Protein AF-A0A075WCW7-F1 (afdb_monomer)

Secondary structure (DSSP, 8-state):
-HHHHHHHHT-SS--EEE-TT-BEEEE-HHHHHHH-S-TTSBHHHHHH--SS--TT-HHHHHHS--

Solvent-accessible surface area (backbone atoms only — not comparable to full-atom values): 4055 Å² total; per-residue (Å²): 110,72,71,57,51,55,54,48,41,71,34,97,47,75,43,72,44,64,49,98,86,35,34,22,79,39,62,22,54,47,26,34,76,74,71,44,94,49,65,76,38,45,49,32,43,75,78,66,72,36,97,55,80,55,95,82,48,63,70,63,61,67,74,69,76,122

Organism: NCBI:txid1344584

Sequence (66 aa):
MEQLYNILDNLNLITFLITPDFEITYENRKAKEIFGDVVGKKCYEVMHGLTSSPTFCRIIAAQISY

InterPro domains:
  IPR035965 PAS domain superfamily [SSF55785] (6-60)

Nearest PDB structures (foldseek):
  3b33-assembly1_A-2  TM=8.326E-01  e=1.281E-01  Vibrio parahaemolyticus RIMD 2210633
  3mfx-assembly1_A  TM=7.980E-01  e=1.472E-01  Shewanella oneidensis
  3mfx-assembly2_C-2  TM=6.570E-01  e=9.054E-02  Shewanella oneidensis
  2gj3-assembly1_A  TM=6.126E-01  e=9.054E-02  Azotobacter vinelandii
  3luq-assembly1_D  TM=6.154E-01  e=1.472E-01  Geobacter sulfurreducens PCA

pLDDT: mean 89.37, std 14.08, range [40.44, 98.25]

Foldseek 3Di:
DVVVLVVQQPDCDWDFDADPQQFTQDTHVNVCVPQNDRHRHGNCCRVPVDPDDDPPDCVVVVVPDD

Mean predicted aligned error: 4.68 Å

Structure (mmCIF, N/CA/C/O backbone):
data_AF-A0A075WCW7-F1
#
_entry.id   AF-A0A075WCW7-F1
#
loop_
_atom_site.group_PDB
_atom_site.id
_atom_site.type_symbol
_atom_site.label_atom_id
_atom_site.label_alt_id
_atom_site.label_comp_id
_atom_site.label_asym_id
_atom_site.label_entity_id
_atom_site.label_seq_id
_atom_site.pdbx_PDB_ins_code
_atom_site.Cartn_x
_atom_site.Cartn_y
_atom_site.Cartn_z
_atom_site.occupancy
_atom_site.B_iso_or_equiv
_atom_site.auth_seq_id
_atom_site.auth_comp_id
_atom_site.auth_asym_id
_atom_site.auth_atom_id
_atom_site.pdbx_PDB_model_num
ATOM 1 N N . MET A 1 1 ? -2.901 -9.983 18.489 1.00 74.69 1 MET A N 1
ATOM 2 C CA . MET A 1 1 ? -2.998 -9.371 17.146 1.00 74.69 1 MET A CA 1
ATOM 3 C C . MET A 1 1 ? -3.960 -8.192 17.124 1.00 74.69 1 MET A C 1
ATOM 5 O O . MET A 1 1 ? -3.518 -7.107 16.790 1.00 74.69 1 MET A O 1
ATOM 9 N N . GLU A 1 2 ? -5.213 -8.348 17.560 1.00 87.50 2 GLU A N 1
ATOM 10 C CA . GLU A 1 2 ? -6.222 -7.267 17.551 1.00 87.50 2 GLU A CA 1
ATOM 11 C C . GLU A 1 2 ? -5.795 -5.982 18.290 1.00 87.50 2 GLU A C 1
ATOM 13 O O . GLU A 1 2 ? -5.907 -4.888 17.746 1.00 87.50 2 GLU A O 1
ATOM 18 N N . GLN A 1 3 ? -5.206 -6.105 19.486 1.00 93.50 3 GLN A N 1
ATOM 19 C CA . GLN A 1 3 ? -4.716 -4.942 20.244 1.00 93.50 3 GLN A CA 1
ATOM 20 C C . GLN A 1 3 ? -3.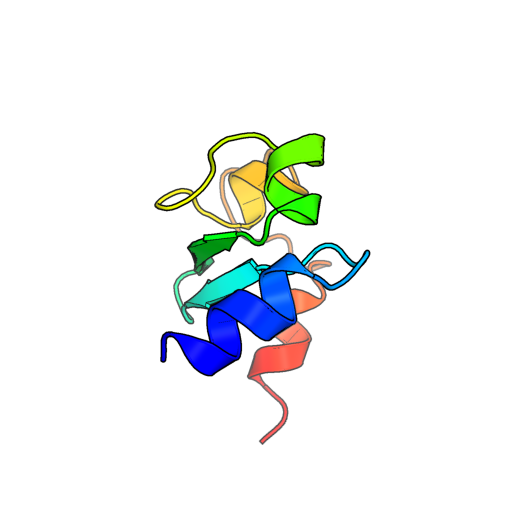610 -4.165 19.512 1.00 93.50 3 GLN A C 1
ATOM 22 O O . GLN A 1 3 ? -3.586 -2.940 19.570 1.00 93.50 3 GLN A O 1
ATOM 27 N N . LEU A 1 4 ? -2.714 -4.865 18.806 1.00 92.94 4 LEU A N 1
ATOM 28 C CA . LEU A 1 4 ? -1.642 -4.231 18.038 1.00 92.94 4 LEU A CA 1
ATOM 29 C C . LEU A 1 4 ? -2.223 -3.420 16.878 1.00 92.94 4 LEU A C 1
ATOM 31 O O . LEU A 1 4 ? -1.866 -2.259 16.722 1.00 92.94 4 LEU A O 1
ATOM 35 N N . TYR A 1 5 ? -3.139 -4.002 16.101 1.00 94.06 5 TYR A N 1
ATOM 36 C CA . TYR A 1 5 ? -3.758 -3.296 14.977 1.00 94.06 5 TYR A CA 1
ATOM 37 C C . TYR A 1 5 ? -4.534 -2.069 15.429 1.00 94.06 5 TYR A C 1
ATOM 39 O O . TYR A 1 5 ? -4.377 -1.007 14.839 1.00 94.06 5 TYR A O 1
ATOM 47 N N . ASN A 1 6 ? -5.260 -2.167 16.543 1.00 95.19 6 ASN A N 1
ATOM 48 C CA . ASN A 1 6 ? -5.939 -1.007 17.099 1.00 95.19 6 ASN A CA 1
ATOM 49 C C . ASN A 1 6 ? -4.950 0.115 17.469 1.00 95.19 6 ASN A C 1
ATOM 51 O O . ASN A 1 6 ? -5.205 1.280 17.187 1.00 95.19 6 ASN A O 1
ATOM 55 N N . ILE A 1 7 ? -3.788 -0.211 18.050 1.00 96.00 7 ILE A N 1
ATOM 56 C CA . ILE A 1 7 ? -2.749 0.796 18.321 1.00 96.00 7 ILE A CA 1
ATOM 57 C C . ILE A 1 7 ? -2.272 1.438 17.013 1.00 96.00 7 ILE A C 1
ATOM 59 O O . ILE A 1 7 ? -2.245 2.663 16.920 1.00 96.00 7 ILE A O 1
ATOM 63 N N . LEU A 1 8 ? -1.935 0.631 16.003 1.00 96.19 8 LEU A N 1
ATOM 64 C CA . LEU A 1 8 ? -1.431 1.117 14.717 1.00 96.19 8 LEU A CA 1
ATOM 65 C C . LEU A 1 8 ? -2.457 1.984 13.968 1.00 96.19 8 LEU A C 1
ATOM 67 O O . LEU A 1 8 ? -2.079 2.998 13.382 1.00 96.19 8 LEU A O 1
ATOM 71 N N . ASP A 1 9 ? -3.745 1.647 14.032 1.00 96.44 9 ASP A N 1
ATOM 72 C CA . ASP A 1 9 ? -4.832 2.412 13.405 1.00 96.44 9 ASP A CA 1
ATOM 73 C C . ASP A 1 9 ? -5.090 3.768 14.061 1.00 96.44 9 ASP A C 1
ATOM 75 O O . ASP A 1 9 ? -5.598 4.682 13.409 1.00 96.44 9 ASP A O 1
ATOM 79 N N . ASN A 1 10 ? -4.711 3.924 15.329 1.00 95.88 10 ASN A N 1
ATOM 80 C CA . ASN A 1 10 ? -4.807 5.196 16.040 1.00 95.88 10 ASN A CA 1
ATOM 81 C C . ASN A 1 10 ? -3.544 6.065 15.893 1.00 95.88 10 ASN A C 1
ATOM 83 O O . ASN A 1 10 ? -3.540 7.216 16.333 1.00 95.88 10 ASN A O 1
ATOM 87 N N . LEU A 1 11 ? -2.476 5.563 15.261 1.00 95.50 11 LEU A N 1
ATOM 88 C CA . LEU A 1 11 ? -1.300 6.375 14.954 1.00 95.50 11 LEU A CA 1
ATOM 89 C C . LEU A 1 11 ? -1.593 7.326 13.791 1.00 95.50 11 LEU A C 1
ATOM 91 O O . LEU A 1 11 ? -1.998 6.911 12.708 1.00 95.50 11 LEU A O 1
ATOM 95 N N . ASN A 1 12 ? -1.247 8.604 13.959 1.00 95.19 12 ASN A N 1
ATOM 96 C CA . ASN A 1 12 ? -1.232 9.572 12.857 1.00 95.19 12 ASN A CA 1
ATOM 97 C C . ASN A 1 12 ? 0.050 9.461 12.002 1.00 95.19 12 ASN A C 1
ATOM 99 O O . ASN A 1 12 ? 0.620 10.460 11.567 1.00 95.19 12 ASN A O 1
ATOM 103 N N . LEU A 1 13 ? 0.534 8.234 11.808 1.00 95.69 13 LEU A N 1
ATOM 104 C CA . LEU A 1 13 ? 1.703 7.888 11.007 1.00 95.69 13 LEU A CA 1
ATOM 105 C C . LEU A 1 13 ? 1.289 6.844 9.975 1.00 95.69 13 LEU A C 1
ATOM 107 O O . LEU A 1 13 ? 0.526 5.933 10.288 1.00 95.69 13 LEU A O 1
ATOM 111 N N . ILE A 1 14 ? 1.809 6.958 8.756 1.00 95.31 14 ILE A N 1
ATOM 112 C CA . ILE A 1 14 ? 1.626 5.939 7.719 1.00 95.31 14 ILE A CA 1
ATOM 113 C C . ILE A 1 14 ? 2.337 4.667 8.178 1.00 95.31 14 ILE A C 1
ATOM 115 O O . ILE A 1 14 ? 3.551 4.685 8.380 1.00 95.31 14 ILE A O 1
ATOM 119 N N . THR A 1 15 ? 1.589 3.576 8.330 1.00 95.62 15 THR A N 1
ATOM 120 C CA . THR A 1 15 ? 2.144 2.287 8.750 1.00 95.62 15 THR A CA 1
ATOM 121 C C . THR A 1 15 ? 1.695 1.184 7.806 1.00 95.62 15 THR A C 1
ATOM 123 O O . THR A 1 15 ? 0.504 1.038 7.535 1.00 95.62 15 THR A O 1
ATOM 126 N N . PHE A 1 16 ? 2.659 0.382 7.360 1.00 95.31 16 PHE A N 1
ATOM 127 C CA . PHE A 1 16 ? 2.436 -0.834 6.588 1.00 95.31 16 PHE A CA 1
ATOM 128 C C . PHE A 1 16 ? 3.147 -2.002 7.263 1.00 95.31 16 PHE A C 1
ATOM 130 O O . PHE A 1 16 ? 4.244 -1.828 7.798 1.00 95.31 16 PHE A O 1
ATOM 137 N N . LEU A 1 17 ? 2.558 -3.194 7.197 1.00 94.31 17 LEU A N 1
ATOM 138 C CA . LEU A 1 17 ? 3.306 -4.435 7.395 1.00 94.31 17 LEU A CA 1
ATOM 139 C C . LEU A 1 17 ? 3.617 -5.022 6.026 1.00 94.31 17 LEU A C 1
ATOM 141 O O . LEU A 1 17 ? 2.727 -5.136 5.184 1.00 94.31 17 LEU A O 1
ATOM 145 N N . ILE A 1 18 ? 4.889 -5.343 5.814 1.00 93.56 18 ILE A N 1
ATOM 146 C CA . ILE A 1 18 ? 5.413 -5.774 4.523 1.00 93.56 18 ILE A CA 1
ATOM 147 C C . ILE A 1 18 ? 6.206 -7.059 4.738 1.00 93.56 18 ILE A C 1
ATOM 149 O O . ILE A 1 18 ? 7.057 -7.127 5.629 1.00 93.56 18 ILE A O 1
ATOM 153 N N . THR A 1 19 ? 5.930 -8.075 3.931 1.00 92.56 19 THR A N 1
ATOM 154 C CA . THR A 1 19 ? 6.669 -9.341 3.937 1.00 92.56 19 THR A CA 1
ATOM 155 C C . THR A 1 19 ? 8.059 -9.189 3.298 1.00 92.56 19 THR A C 1
ATOM 157 O O . THR A 1 19 ? 8.329 -8.212 2.592 1.00 92.56 19 THR A O 1
ATOM 160 N N . PRO A 1 20 ? 8.974 -10.159 3.479 1.00 89.62 20 PRO A N 1
ATOM 161 C CA . PRO A 1 20 ? 10.265 -10.154 2.785 1.00 89.62 20 PRO A CA 1
ATOM 162 C C . PRO A 1 20 ? 10.163 -10.141 1.251 1.00 89.62 20 PRO A C 1
ATOM 164 O O . PRO A 1 20 ? 11.041 -9.605 0.585 1.00 89.62 20 PRO A O 1
ATOM 167 N N . ASP A 1 21 ? 9.084 -10.679 0.675 1.00 92.06 21 ASP A N 1
ATOM 168 C CA . ASP A 1 21 ? 8.804 -10.640 -0.765 1.00 92.06 21 ASP A CA 1
ATOM 169 C C . ASP A 1 21 ? 8.028 -9.378 -1.202 1.00 92.06 21 ASP A C 1
ATOM 171 O O . ASP A 1 21 ? 7.465 -9.331 -2.300 1.00 92.06 21 ASP A O 1
ATOM 175 N N . PHE A 1 22 ? 8.039 -8.338 -0.363 1.00 93.81 22 PHE A N 1
ATOM 176 C CA . PHE A 1 22 ? 7.482 -7.004 -0.602 1.00 93.81 22 PHE A CA 1
ATOM 177 C C . PHE A 1 22 ? 5.953 -6.922 -0.676 1.00 93.81 22 PHE A C 1
ATOM 179 O O . PHE A 1 22 ? 5.436 -5.903 -1.128 1.00 93.81 22 PHE A O 1
ATOM 186 N N . GLU A 1 23 ? 5.214 -7.946 -0.256 1.00 96.31 23 GLU A N 1
ATOM 187 C CA . GLU A 1 23 ? 3.751 -7.889 -0.201 1.00 96.31 23 GLU A CA 1
ATOM 188 C C . GLU A 1 23 ? 3.280 -7.078 1.007 1.00 96.31 23 GLU A C 1
ATOM 190 O O . GLU A 1 23 ? 3.760 -7.272 2.124 1.00 96.31 23 GLU A O 1
ATOM 195 N N . ILE A 1 24 ? 2.332 -6.166 0.790 1.00 97.25 24 ILE A N 1
ATOM 196 C CA . ILE A 1 24 ? 1.664 -5.440 1.871 1.00 97.25 24 ILE A CA 1
ATOM 197 C C . ILE A 1 24 ? 0.591 -6.348 2.474 1.00 97.25 24 ILE A C 1
ATOM 199 O O . ILE A 1 24 ? -0.389 -6.675 1.811 1.00 97.25 24 ILE A O 1
ATOM 203 N N . THR A 1 25 ? 0.733 -6.718 3.745 1.00 97.00 25 THR A N 1
ATOM 204 C CA . THR A 1 25 ? -0.247 -7.565 4.455 1.00 97.00 25 THR A CA 1
ATOM 205 C C . THR A 1 25 ? -1.162 -6.775 5.386 1.00 97.00 25 THR A C 1
ATOM 207 O O . THR A 1 25 ? -2.107 -7.327 5.943 1.00 97.00 25 THR A O 1
ATOM 210 N N . TYR A 1 26 ? -0.853 -5.499 5.614 1.00 97.06 26 TYR A N 1
ATOM 211 C CA . TYR A 1 26 ? -1.652 -4.584 6.423 1.00 97.06 26 TYR A CA 1
ATOM 212 C C . TYR A 1 26 ? -1.302 -3.139 6.070 1.00 97.06 26 TYR A C 1
ATOM 214 O O . TYR A 1 26 ? -0.118 -2.799 5.982 1.00 97.06 26 TYR A O 1
ATOM 222 N N . GLU A 1 27 ? -2.323 -2.292 5.973 1.00 97.88 27 GLU A N 1
ATOM 223 C CA . GLU A 1 27 ? -2.200 -0.841 6.065 1.00 97.88 27 GLU A CA 1
ATOM 224 C C . GLU A 1 27 ? -3.018 -0.325 7.247 1.00 97.88 27 GLU A C 1
ATOM 226 O O . GLU A 1 27 ? -4.138 -0.780 7.486 1.00 97.88 27 GLU A O 1
ATOM 231 N N . ASN A 1 28 ? -2.471 0.641 7.985 1.00 97.62 28 ASN A N 1
ATOM 232 C CA . ASN A 1 28 ? -3.256 1.311 9.012 1.00 97.62 28 ASN A CA 1
ATOM 233 C C . ASN A 1 28 ? -4.226 2.330 8.404 1.00 97.62 28 ASN A C 1
ATOM 235 O O . ASN A 1 28 ? -4.100 2.731 7.242 1.00 97.62 28 ASN A O 1
ATOM 239 N N . ARG A 1 29 ? -5.159 2.828 9.220 1.00 97.56 29 ARG A N 1
ATOM 240 C CA . ARG A 1 29 ? -6.106 3.881 8.819 1.00 97.56 29 ARG A CA 1
ATOM 241 C C . ARG A 1 29 ? -5.433 5.046 8.085 1.00 97.56 29 ARG A C 1
ATOM 243 O O . ARG A 1 29 ? -5.913 5.453 7.028 1.00 97.56 29 ARG A O 1
ATOM 250 N N . LYS A 1 30 ? -4.315 5.566 8.608 1.00 97.88 30 LYS A N 1
ATOM 251 C CA . LYS A 1 30 ? -3.633 6.719 8.003 1.00 97.88 30 LYS A CA 1
ATOM 252 C C . LYS A 1 30 ? -3.040 6.404 6.629 1.00 97.88 30 LYS A C 1
ATOM 254 O O . LYS A 1 30 ? -3.096 7.239 5.728 1.00 97.88 30 LYS A O 1
ATOM 259 N N . ALA A 1 31 ? -2.478 5.212 6.463 1.00 97.25 31 ALA A N 1
ATOM 260 C CA . ALA A 1 31 ? -1.989 4.727 5.182 1.00 97.25 31 ALA A CA 1
ATOM 261 C C . ALA A 1 31 ? -3.136 4.551 4.175 1.00 97.25 31 ALA A C 1
ATOM 263 O O . ALA A 1 31 ? -3.027 5.043 3.052 1.00 97.25 31 ALA A O 1
ATOM 264 N N . LYS A 1 32 ? -4.263 3.958 4.588 1.00 97.56 32 LYS A N 1
ATOM 265 C CA . LYS A 1 32 ? -5.447 3.775 3.734 1.00 97.56 32 LYS A CA 1
ATOM 266 C C . LYS A 1 32 ? -6.041 5.097 3.240 1.00 97.56 32 LYS A C 1
ATOM 268 O O . LYS A 1 32 ? -6.454 5.187 2.090 1.00 97.56 32 LYS A O 1
ATOM 273 N N . GLU A 1 33 ? -6.043 6.139 4.072 1.00 97.44 33 GLU A N 1
ATOM 274 C CA . GLU A 1 33 ? -6.483 7.490 3.681 1.00 97.44 33 GLU A CA 1
ATOM 275 C C . GLU A 1 33 ? -5.647 8.091 2.537 1.00 97.44 33 GLU A C 1
ATOM 277 O O . GLU A 1 33 ? -6.171 8.860 1.736 1.00 97.44 33 GLU A O 1
ATOM 282 N N . ILE A 1 34 ? -4.353 7.764 2.469 1.00 96.50 34 ILE A N 1
ATOM 283 C CA . ILE A 1 34 ? -3.402 8.368 1.522 1.00 96.50 34 ILE A CA 1
ATOM 284 C C . ILE A 1 34 ? -3.226 7.499 0.272 1.00 96.50 34 ILE A C 1
ATOM 286 O O . ILE A 1 34 ? -3.164 8.025 -0.836 1.00 96.50 34 ILE A O 1
ATOM 290 N N . PHE A 1 35 ? -3.144 6.178 0.447 1.00 96.38 35 PHE A N 1
ATOM 291 C CA . PHE A 1 35 ? -2.812 5.222 -0.614 1.00 96.38 35 PHE A CA 1
ATOM 292 C C . PHE A 1 35 ? -4.009 4.385 -1.091 1.00 96.38 35 PHE A C 1
ATOM 294 O O . PHE A 1 35 ? -3.908 3.712 -2.117 1.00 96.38 35 PHE A O 1
ATOM 301 N N . GLY A 1 36 ? -5.147 4.437 -0.393 1.00 97.19 36 GLY A N 1
ATOM 302 C CA . GLY A 1 36 ? -6.303 3.584 -0.661 1.00 97.19 36 GLY A CA 1
ATOM 303 C C . GLY A 1 36 ? -6.118 2.153 -0.151 1.00 97.19 36 GLY A C 1
ATOM 304 O O . GLY A 1 36 ? -5.287 1.892 0.715 1.00 97.19 36 GLY A O 1
ATOM 305 N N . ASP A 1 37 ? -6.922 1.231 -0.685 1.00 97.81 37 ASP A N 1
ATOM 306 C CA . ASP A 1 37 ? -6.831 -0.200 -0.373 1.00 97.81 37 ASP A CA 1
ATOM 307 C C . ASP A 1 37 ? -5.666 -0.836 -1.150 1.00 97.81 37 ASP A C 1
ATOM 309 O O . ASP A 1 37 ? -5.634 -0.833 -2.397 1.00 97.81 37 ASP A O 1
ATOM 313 N N . VAL A 1 38 ? -4.652 -1.286 -0.411 1.00 98.00 38 VAL A N 1
ATOM 314 C CA . VAL A 1 38 ? -3.372 -1.722 -0.985 1.00 98.00 38 VAL A CA 1
ATOM 315 C C . VAL A 1 38 ? -2.857 -3.053 -0.441 1.00 98.00 38 VAL A C 1
ATOM 317 O O . VAL A 1 38 ? -1.834 -3.527 -0.940 1.00 98.00 38 VAL A O 1
ATOM 320 N N . VAL A 1 39 ? -3.573 -3.701 0.484 1.00 98.25 39 VAL A N 1
ATOM 321 C CA . VAL A 1 39 ? -3.277 -5.076 0.914 1.00 98.25 39 VAL A CA 1
ATOM 322 C C . VAL A 1 39 ? -3.216 -6.005 -0.305 1.00 98.25 39 VAL A C 1
ATOM 324 O O . VAL A 1 39 ? -4.049 -5.940 -1.210 1.00 98.25 39 VAL A O 1
ATOM 327 N N . GLY A 1 40 ? -2.201 -6.867 -0.340 1.00 98.19 40 GLY A N 1
ATOM 328 C CA . GLY A 1 40 ? -1.926 -7.814 -1.422 1.00 98.19 40 GLY A CA 1
ATOM 329 C C . GLY A 1 40 ? -1.124 -7.235 -2.593 1.00 98.19 40 GLY A C 1
ATOM 330 O O . GLY A 1 40 ? -0.679 -7.990 -3.455 1.00 98.19 40 GLY A O 1
ATOM 331 N N . LYS A 1 41 ? -0.894 -5.915 -2.644 1.00 98.12 41 LYS A N 1
ATOM 332 C CA . LYS A 1 41 ? -0.012 -5.291 -3.649 1.00 98.12 41 LYS A CA 1
ATOM 333 C C . LYS A 1 41 ? 1.447 -5.340 -3.211 1.00 98.12 41 LYS A C 1
ATOM 335 O O . LYS A 1 41 ? 1.751 -5.459 -2.019 1.00 98.12 41 LYS A O 1
ATOM 340 N N . LYS A 1 42 ? 2.373 -5.182 -4.162 1.00 96.69 42 LYS A N 1
ATOM 341 C CA . LYS A 1 42 ? 3.796 -5.040 -3.841 1.00 96.69 42 LYS A CA 1
ATOM 342 C C . LYS A 1 42 ? 4.109 -3.606 -3.423 1.00 96.69 42 LYS A C 1
ATOM 344 O O . LYS A 1 42 ? 3.671 -2.641 -4.047 1.00 96.69 42 LYS A O 1
ATOM 349 N N . CYS A 1 43 ? 4.918 -3.438 -2.378 1.00 95.62 43 CYS A N 1
ATOM 350 C CA . CYS A 1 43 ? 5.193 -2.118 -1.807 1.00 95.62 43 CYS A CA 1
ATOM 351 C C . CYS A 1 43 ? 5.830 -1.154 -2.820 1.00 95.62 43 CYS A C 1
ATOM 353 O O . CYS A 1 43 ? 5.551 0.041 -2.793 1.00 95.62 43 CYS A O 1
ATOM 355 N N . TYR A 1 44 ? 6.642 -1.664 -3.751 1.00 95.19 44 TYR A N 1
ATOM 356 C CA . TYR A 1 44 ? 7.270 -0.861 -4.799 1.00 95.19 44 TYR A CA 1
ATOM 357 C C . TYR A 1 44 ? 6.285 -0.408 -5.891 1.00 95.19 44 TYR A C 1
ATOM 359 O O . TYR A 1 44 ? 6.509 0.636 -6.503 1.00 95.19 44 TYR A O 1
ATOM 367 N N . GLU A 1 45 ? 5.175 -1.122 -6.102 1.00 96.75 45 GLU A N 1
ATOM 368 C CA . GLU A 1 45 ? 4.106 -0.689 -7.012 1.00 96.75 45 GLU A CA 1
ATOM 369 C C . GLU A 1 45 ? 3.377 0.512 -6.408 1.00 96.75 45 GLU A C 1
ATOM 371 O O . GLU A 1 45 ? 3.151 1.514 -7.079 1.00 96.75 45 GLU A O 1
ATOM 376 N N . VAL A 1 46 ? 3.079 0.443 -5.108 1.00 95.94 46 VAL A N 1
ATOM 377 C CA . VAL A 1 46 ? 2.320 1.471 -4.382 1.00 95.94 46 VAL A CA 1
ATOM 378 C C . VAL A 1 46 ? 3.162 2.715 -4.091 1.00 95.94 46 VAL A C 1
ATOM 380 O O . VAL A 1 46 ? 2.711 3.834 -4.314 1.00 95.94 46 VAL A O 1
ATOM 383 N N . MET A 1 47 ? 4.384 2.542 -3.583 1.00 93.06 47 MET A N 1
ATOM 384 C CA . MET A 1 47 ? 5.218 3.651 -3.097 1.00 93.06 47 MET A CA 1
ATOM 385 C C . MET A 1 47 ? 6.082 4.285 -4.188 1.00 93.06 47 MET A C 1
ATOM 387 O O . MET A 1 47 ? 6.533 5.421 -4.031 1.00 93.06 47 MET A O 1
ATOM 391 N N . HIS A 1 48 ? 6.368 3.547 -5.262 1.00 92.75 48 HIS A N 1
ATOM 392 C CA . HIS A 1 48 ? 7.294 3.990 -6.304 1.00 92.75 48 HIS A CA 1
ATOM 393 C C . HIS A 1 48 ? 6.702 3.929 -7.716 1.00 92.75 48 HIS A C 1
ATOM 395 O O . HIS A 1 48 ? 7.293 4.515 -8.619 1.00 92.75 48 HIS A O 1
ATOM 401 N N . GLY A 1 49 ? 5.563 3.257 -7.930 1.00 94.94 49 GLY A N 1
ATOM 402 C CA . GLY A 1 49 ? 4.999 3.071 -9.270 1.00 94.94 49 GLY A CA 1
ATOM 403 C C . GLY A 1 49 ? 5.888 2.218 -10.179 1.00 94.94 49 GLY A C 1
ATOM 404 O O . GLY A 1 49 ? 5.882 2.401 -11.394 1.00 94.94 49 GLY A O 1
ATOM 405 N N . LEU A 1 50 ? 6.700 1.333 -9.595 1.00 95.25 50 LEU A N 1
ATOM 406 C CA . LEU A 1 50 ? 7.649 0.484 -10.315 1.00 95.25 50 LEU A CA 1
ATOM 407 C C . LEU A 1 50 ? 7.169 -0.967 -10.337 1.00 95.25 50 LEU A C 1
ATOM 409 O O . LEU A 1 50 ? 6.310 -1.358 -9.557 1.00 95.25 50 LEU A O 1
ATOM 413 N N . THR A 1 51 ? 7.763 -1.783 -11.205 1.00 94.62 51 THR A N 1
ATOM 414 C CA . THR A 1 51 ? 7.491 -3.230 -11.303 1.00 94.62 51 THR A CA 1
ATOM 415 C C . THR A 1 51 ? 8.481 -4.082 -10.503 1.00 94.62 51 THR A C 1
ATOM 417 O O . THR A 1 51 ? 8.396 -5.306 -10.509 1.00 94.62 51 THR A O 1
ATOM 420 N N . SER A 1 52 ? 9.456 -3.452 -9.846 1.00 91.56 52 SER A N 1
ATOM 421 C CA . SER A 1 52 ? 10.446 -4.104 -8.987 1.00 91.56 52 SER A CA 1
ATOM 422 C C . SER A 1 52 ? 10.964 -3.132 -7.931 1.00 91.56 52 SER A C 1
ATOM 424 O O . SER A 1 52 ? 10.940 -1.916 -8.139 1.00 91.56 52 SER A O 1
ATOM 426 N N . SER A 1 53 ? 11.492 -3.659 -6.824 1.00 88.88 53 SER A N 1
ATOM 427 C CA . SER A 1 53 ? 12.067 -2.831 -5.760 1.00 88.88 53 SER A CA 1
ATOM 428 C C . SER A 1 53 ? 13.285 -2.044 -6.269 1.00 88.88 53 SER A C 1
ATOM 430 O O . S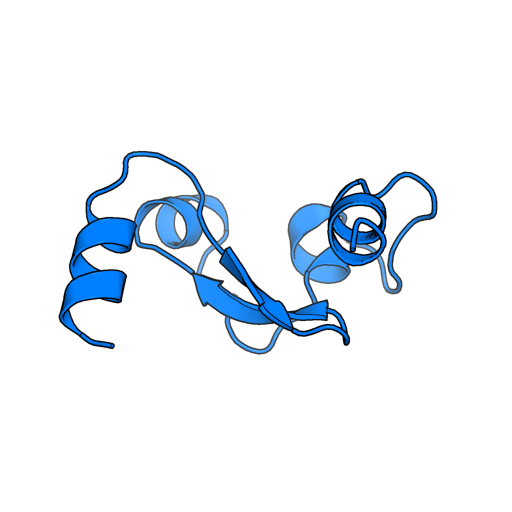ER A 1 53 ? 14.228 -2.658 -6.778 1.00 88.88 53 SER A O 1
ATOM 432 N N . PRO A 1 54 ? 13.292 -0.699 -6.188 1.00 87.94 54 PRO A N 1
ATOM 433 C CA . PRO A 1 54 ? 14.412 0.085 -6.685 1.00 87.94 54 PRO A CA 1
ATOM 434 C C . PRO A 1 54 ? 15.617 -0.016 -5.748 1.00 87.94 54 PRO A C 1
ATOM 436 O O . PRO A 1 54 ? 15.474 -0.112 -4.531 1.00 87.94 54 PRO A O 1
ATOM 439 N N . THR A 1 55 ? 16.824 0.110 -6.301 1.00 87.44 55 THR A N 1
ATOM 440 C CA . T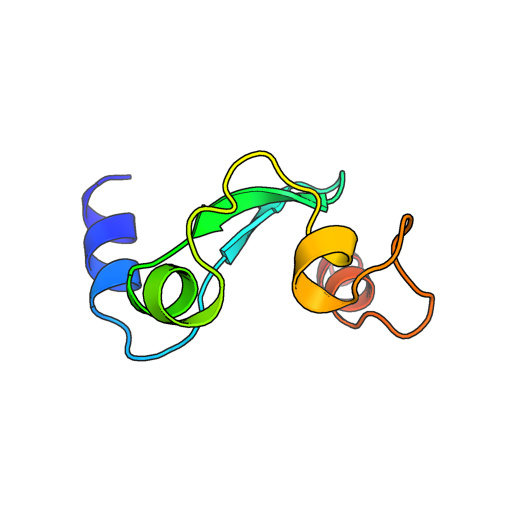HR A 1 55 ? 18.087 0.052 -5.537 1.00 87.44 55 THR A CA 1
ATOM 441 C C . THR A 1 55 ? 18.217 1.151 -4.478 1.00 87.44 55 THR A C 1
ATOM 443 O O . THR A 1 55 ? 18.957 0.988 -3.514 1.00 87.44 55 THR A O 1
ATOM 446 N N . PHE A 1 56 ? 17.485 2.260 -4.626 1.00 86.88 56 PHE A N 1
ATOM 447 C CA . PHE A 1 56 ? 17.433 3.344 -3.642 1.00 86.88 56 PHE A CA 1
ATOM 448 C C . PHE A 1 56 ? 16.371 3.132 -2.545 1.00 86.88 56 PHE A C 1
ATOM 450 O O . PHE A 1 56 ? 16.268 3.959 -1.633 1.00 86.88 56 PHE A O 1
ATOM 457 N N . CYS A 1 57 ? 15.556 2.070 -2.619 1.00 87.50 57 CYS A N 1
ATOM 458 C CA . CYS A 1 57 ? 14.505 1.814 -1.638 1.00 87.50 57 CYS A CA 1
ATOM 459 C C . CYS A 1 57 ? 15.114 1.483 -0.273 1.00 87.50 57 CYS A C 1
ATOM 461 O O . CYS A 1 57 ? 15.777 0.461 -0.093 1.00 87.50 57 CYS A O 1
ATOM 463 N N . ARG A 1 58 ? 14.835 2.320 0.731 1.00 79.56 58 ARG A N 1
ATOM 464 C CA . ARG A 1 58 ? 15.362 2.118 2.088 1.00 79.56 58 ARG A CA 1
ATOM 465 C C . ARG A 1 58 ? 14.665 1.002 2.869 1.00 79.56 58 ARG A C 1
ATOM 467 O O . ARG A 1 58 ? 15.208 0.576 3.882 1.00 79.56 58 ARG A O 1
ATOM 474 N N . ILE A 1 59 ? 13.526 0.489 2.392 1.00 73.94 59 ILE A N 1
A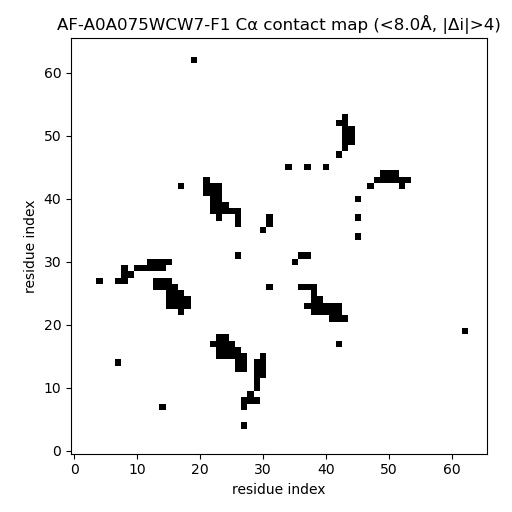TOM 475 C CA . ILE A 1 59 ? 12.869 -0.685 2.996 1.00 73.94 59 ILE A CA 1
ATOM 476 C C . ILE A 1 59 ? 13.781 -1.916 2.897 1.00 73.94 59 ILE A C 1
ATOM 478 O O . ILE A 1 59 ? 13.872 -2.674 3.857 1.00 73.94 59 ILE A O 1
ATOM 482 N N . ILE A 1 60 ? 14.540 -2.059 1.801 1.00 63.72 60 ILE A N 1
ATOM 483 C CA . ILE A 1 60 ? 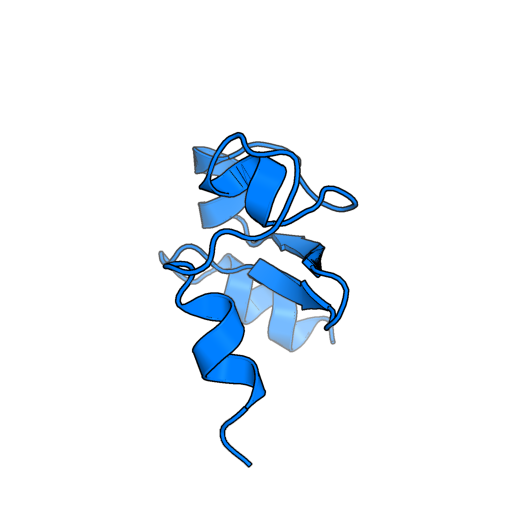15.534 -3.134 1.651 1.00 63.72 60 ILE A CA 1
ATOM 484 C C . ILE A 1 60 ? 16.600 -3.046 2.758 1.00 63.72 60 ILE A C 1
ATOM 486 O O . ILE A 1 60 ? 16.964 -4.054 3.354 1.00 63.72 60 ILE A O 1
ATOM 490 N N . ALA A 1 61 ? 17.077 -1.839 3.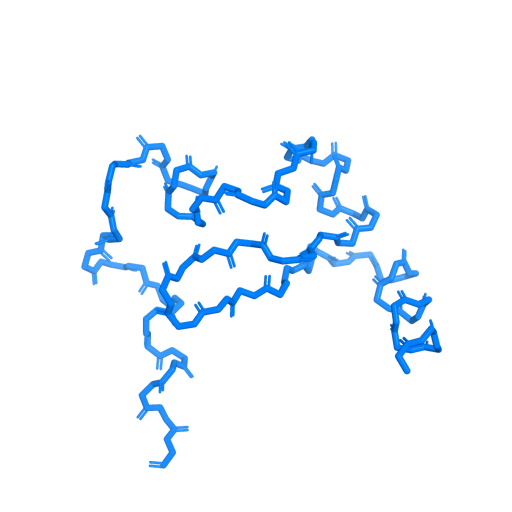081 1.00 57.56 61 ALA A N 1
ATOM 491 C CA . ALA A 1 61 ? 18.127 -1.647 4.085 1.00 57.56 61 ALA A CA 1
ATOM 492 C C . ALA A 1 61 ? 17.671 -1.997 5.517 1.00 57.56 61 ALA A C 1
ATOM 494 O O . ALA A 1 61 ? 18.491 -2.404 6.340 1.00 57.56 61 ALA A O 1
ATOM 495 N N . ALA A 1 62 ? 16.371 -1.884 5.810 1.00 55.44 62 ALA A N 1
ATOM 496 C CA . ALA A 1 62 ? 15.808 -2.231 7.115 1.00 55.44 62 ALA A CA 1
ATOM 497 C C . ALA A 1 62 ? 15.723 -3.751 7.363 1.00 55.44 62 ALA A C 1
ATOM 499 O O . ALA A 1 62 ? 15.646 -4.167 8.513 1.00 55.44 62 ALA A O 1
ATOM 500 N N . GLN A 1 63 ? 15.768 -4.583 6.314 1.00 52.53 63 GLN A N 1
ATOM 501 C CA . GLN A 1 63 ? 15.685 -6.047 6.429 1.00 52.53 63 GLN A CA 1
ATOM 502 C C . GLN A 1 63 ? 17.050 -6.738 6.625 1.00 52.53 63 GLN A C 1
ATOM 504 O O . GLN A 1 63 ? 17.084 -7.910 6.983 1.00 52.53 63 GLN A O 1
ATOM 509 N N . ILE A 1 64 ? 18.170 -6.033 6.411 1.00 49.62 64 ILE A N 1
ATOM 510 C CA . ILE A 1 64 ? 19.537 -6.604 6.456 1.00 49.62 64 ILE A CA 1
ATOM 511 C C . ILE A 1 64 ? 20.248 -6.284 7.790 1.00 49.62 64 ILE A C 1
ATOM 513 O O . ILE A 1 64 ? 21.383 -6.688 8.015 1.00 49.62 64 ILE A O 1
ATOM 517 N N . SER A 1 65 ? 19.590 -5.564 8.702 1.00 42.41 65 SER A N 1
ATOM 518 C CA . SER A 1 65 ? 20.150 -5.235 10.020 1.00 42.41 65 S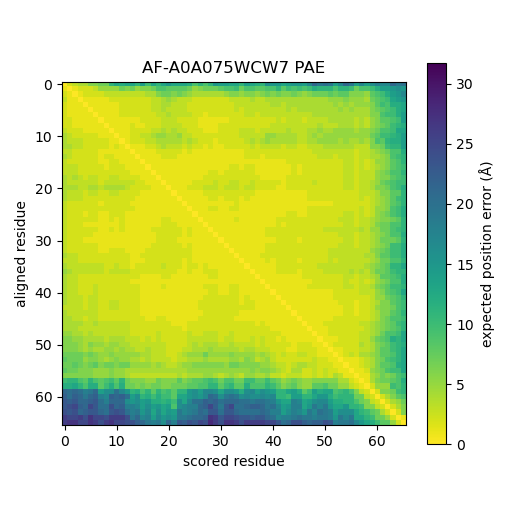ER A CA 1
ATOM 519 C C . SER A 1 65 ? 19.709 -6.266 11.066 1.00 42.41 65 SER A C 1
ATOM 521 O O . SER A 1 65 ? 18.778 -6.007 11.826 1.00 42.41 65 SER A O 1
ATOM 523 N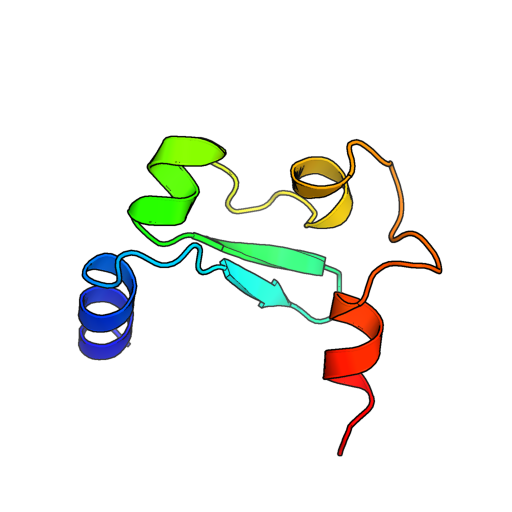 N . TYR A 1 66 ? 20.363 -7.428 11.078 1.00 40.44 66 TYR A N 1
ATOM 524 C CA . TYR A 1 66 ? 20.368 -8.377 12.198 1.00 40.44 66 TYR A CA 1
ATOM 525 C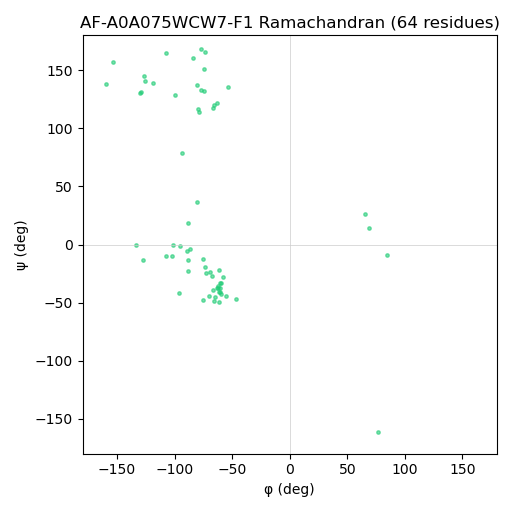 C . TYR A 1 66 ? 21.806 -8.742 12.555 1.00 40.44 66 TYR A C 1
ATOM 527 O O . TYR A 1 66 ? 22.586 -9.017 11.616 1.00 40.44 66 TYR A O 1
#

Radius of gyration: 12.29 Å; Cα contacts (8 Å, |Δi|>4): 75; chains: 1; bounding box: 27×20×32 Å